Protein AF-A0A9P6A2X9-F1 (afdb_monomer)

Organism: Pleurotus eryngii (NCBI:txid5323)

Foldseek 3Di:
DDDDPPPVPCPQVVVQVFFDAWDDWDDDDQAIWTWTQTPVRDTDTHTCVSPVSHPRVVVVVVVVVD

Mean predicted aligned error: 9.18 Å

Nearest PDB structures (foldseek):
  8y5f-assembly1_D  TM=7.261E-01  e=5.178E-01  Escherichia coli
  1mjf-assembly1_B  TM=7.240E-01  e=1.253E+00  Pyrococcus furiosus
  1o7l-assembly1_B  TM=4.847E-01  e=5.178E-01  Escherichia coli
  3fpu-assembly1_B  TM=4.908E-01  e=1.177E+00  Homo sapiens
  1b9m-assembly1_A  TM=4.890E-01  e=5.875E-01  Escherichia coli

Radius of gyration: 14.03 Å; Cα contacts (8 Å, |Δi|>4): 83; chains: 1; bounding box: 23×48×33 Å

Sequence (66 aa):
GRSDGLIDENSNSNLEWSVKEMRSHSGSGDRAIFEIVWLTGDITWLPYHQIEGLNVFKRYLEELGI

Solvent-accessible surface area (backbone atoms only — not comparable to full-atom values): 4094 Å² total; per-residue (Å²): 141,80,82,87,75,83,74,77,86,44,66,50,62,58,48,52,76,42,52,63,49,75,80,49,71,49,76,64,74,86,70,17,30,33,37,37,32,29,70,88,71,50,75,47,77,44,46,42,86,78,40,71,73,24,68,68,47,55,50,53,37,59,73,71,71,106

Structure (mmCIF, N/CA/C/O backbone):
data_AF-A0A9P6A2X9-F1
#
_entry.id   AF-A0A9P6A2X9-F1
#
loop_
_atom_site.group_PDB
_atom_site.id
_atom_site.type_symbol
_atom_site.label_atom_id
_atom_site.label_alt_id
_atom_site.label_comp_id
_atom_site.label_asym_id
_atom_site.label_entity_id
_atom_site.label_seq_id
_atom_site.pdbx_PDB_ins_code
_atom_site.Cartn_x
_atom_site.Cartn_y
_atom_site.Cartn_z
_atom_site.occupancy
_atom_site.B_iso_or_equiv
_atom_site.auth_seq_id
_atom_site.auth_comp_id
_atom_site.auth_asym_id
_atom_site.auth_atom_id
_atom_site.pdbx_PDB_model_num
ATOM 1 N N . GLY A 1 1 ? -7.878 -34.623 -20.552 1.00 65.50 1 GLY A N 1
ATOM 2 C CA . GLY A 1 1 ? -6.888 -33.651 -20.068 1.00 65.50 1 GLY A CA 1
ATOM 3 C C . GLY A 1 1 ? -7.152 -32.331 -20.738 1.00 65.50 1 GLY A C 1
ATOM 4 O O . GLY A 1 1 ? -7.061 -32.263 -21.956 1.00 65.50 1 GLY A O 1
ATOM 5 N N . ARG A 1 2 ? -7.562 -31.322 -19.977 1.00 57.53 2 ARG A N 1
ATOM 6 C CA . ARG A 1 2 ? -7.563 -29.938 -20.442 1.00 57.53 2 ARG A CA 1
ATOM 7 C C . ARG A 1 2 ? -6.911 -29.119 -19.345 1.00 57.53 2 ARG A C 1
ATOM 9 O O . ARG A 1 2 ? -7.224 -29.302 -18.175 1.00 57.53 2 ARG A O 1
ATOM 16 N N . SER A 1 3 ? -5.903 -28.394 -19.780 1.00 58.53 3 SER A N 1
ATOM 17 C CA . SER A 1 3 ? -4.815 -27.824 -19.016 1.00 58.53 3 SER A CA 1
ATOM 18 C C . SER A 1 3 ? -5.326 -26.736 -18.083 1.00 58.53 3 SER A C 1
ATOM 20 O O . SER A 1 3 ? -5.994 -25.806 -18.528 1.00 58.53 3 SER A O 1
ATOM 22 N N . ASP A 1 4 ? -5.003 -26.890 -16.806 1.00 55.19 4 ASP A N 1
ATOM 23 C CA . ASP A 1 4 ? -5.106 -25.871 -15.771 1.00 55.19 4 ASP A CA 1
ATOM 24 C C . ASP A 1 4 ? -4.077 -24.776 -16.090 1.00 55.19 4 ASP A C 1
ATOM 26 O O . ASP A 1 4 ? -2.875 -24.940 -15.890 1.00 55.19 4 ASP A O 1
ATOM 30 N N . GLY A 1 5 ? -4.538 -23.717 -16.751 1.00 57.44 5 GLY A N 1
ATOM 31 C CA . GLY A 1 5 ? -3.743 -22.533 -17.047 1.00 57.44 5 GLY A CA 1
ATOM 32 C C . GLY A 1 5 ? -3.982 -21.503 -15.958 1.00 57.44 5 GLY A C 1
ATOM 33 O O . GLY A 1 5 ? -4.814 -20.618 -16.141 1.00 57.44 5 GLY A O 1
ATOM 34 N N . LEU A 1 6 ? -3.282 -21.650 -14.832 1.00 53.66 6 LEU A N 1
ATOM 35 C CA . LEU A 1 6 ? -3.203 -20.644 -13.776 1.00 53.66 6 LEU A CA 1
ATOM 36 C C . LEU A 1 6 ? -2.536 -19.389 -14.346 1.00 53.66 6 LEU A C 1
ATOM 38 O O . LEU A 1 6 ? -1.318 -19.228 -14.313 1.00 53.66 6 LEU A O 1
ATOM 42 N N . ILE A 1 7 ? -3.353 -18.508 -14.912 1.00 52.59 7 ILE A N 1
ATOM 43 C CA . ILE A 1 7 ? -3.007 -17.103 -15.066 1.00 52.59 7 ILE A CA 1
ATOM 44 C C . ILE A 1 7 ? -3.023 -16.479 -13.670 1.00 52.59 7 ILE A C 1
ATOM 46 O O . ILE A 1 7 ? -4.058 -16.054 -13.162 1.00 52.59 7 ILE A O 1
ATOM 50 N N . ASP A 1 8 ?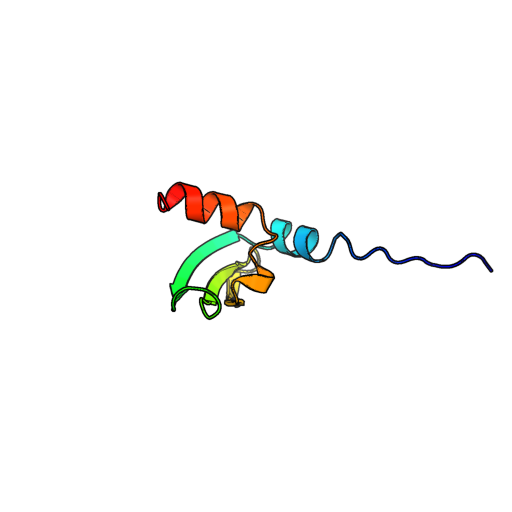 -1.861 -16.455 -13.024 1.00 52.81 8 ASP A N 1
ATOM 51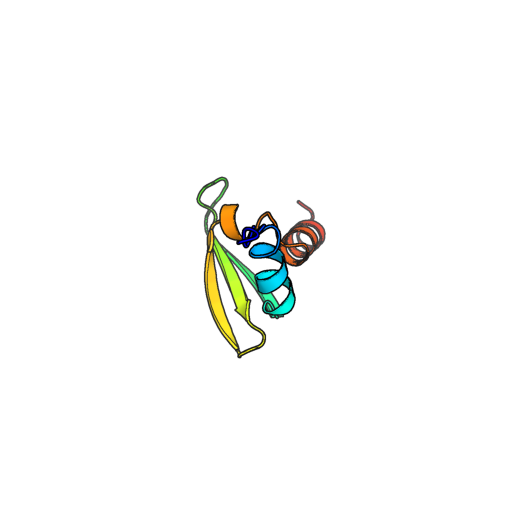 C CA . ASP A 1 8 ? -1.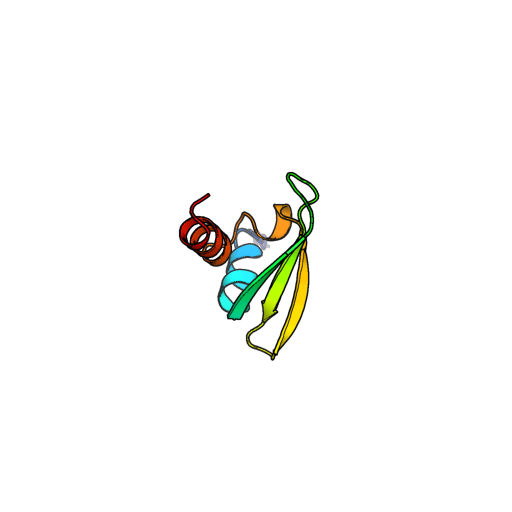619 -15.652 -11.827 1.00 52.81 8 ASP A CA 1
ATOM 52 C C . ASP A 1 8 ? -1.470 -14.167 -12.216 1.00 52.81 8 ASP A C 1
ATOM 54 O O . ASP A 1 8 ? -0.471 -13.511 -11.957 1.00 52.81 8 ASP A O 1
ATOM 58 N N . GLU A 1 9 ? -2.484 -13.612 -12.881 1.00 52.16 9 GLU A N 1
ATOM 59 C CA . GLU A 1 9 ? -2.647 -12.159 -13.041 1.00 52.16 9 GLU A CA 1
ATOM 60 C C . GLU A 1 9 ? -3.291 -11.538 -11.782 1.00 52.16 9 GLU A C 1
ATOM 62 O O . GLU A 1 9 ? -3.686 -10.375 -11.781 1.00 52.16 9 GLU A O 1
ATOM 67 N N . ASN A 1 10 ? -3.407 -12.309 -10.689 1.00 48.59 10 ASN A N 1
ATOM 68 C CA . ASN A 1 10 ? -4.133 -11.939 -9.472 1.00 48.59 10 ASN A CA 1
ATOM 69 C C . ASN A 1 10 ? -3.280 -11.949 -8.190 1.00 48.59 10 ASN A C 1
ATOM 71 O O . ASN A 1 10 ? -3.811 -11.669 -7.118 1.00 48.59 10 ASN A O 1
ATOM 75 N N . SER A 1 11 ? -1.973 -12.226 -8.250 1.00 52.81 11 SER A N 1
ATOM 76 C CA . SER A 1 11 ? -1.126 -12.190 -7.043 1.00 52.81 11 SER A CA 1
ATOM 77 C C . SER A 1 11 ? -1.099 -10.800 -6.390 1.00 52.81 11 SER A C 1
ATOM 79 O O . SER A 1 11 ? -1.166 -10.675 -5.167 1.00 52.81 11 SER A O 1
ATOM 81 N N . ASN A 1 12 ? -1.169 -9.735 -7.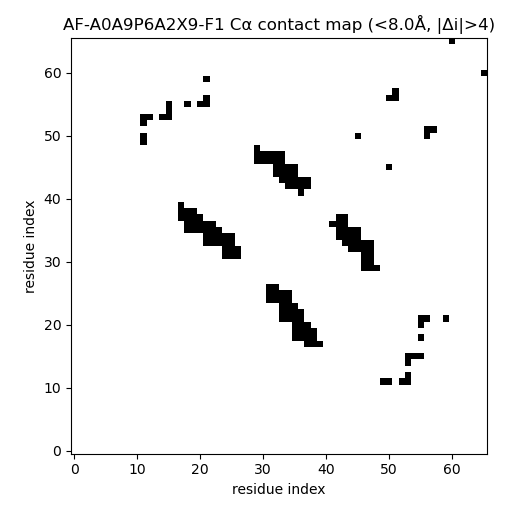199 1.00 54.03 12 ASN A N 1
ATOM 82 C CA . ASN A 1 12 ? -1.310 -8.367 -6.692 1.00 54.03 12 ASN A CA 1
ATOM 83 C C . ASN A 1 12 ? -2.714 -8.076 -6.156 1.00 54.03 12 ASN A C 1
ATOM 85 O O . ASN A 1 12 ? -2.843 -7.498 -5.082 1.00 54.03 12 ASN A O 1
ATOM 89 N N . SER A 1 13 ? -3.767 -8.529 -6.843 1.00 56.84 13 SER A N 1
ATOM 90 C CA . SER A 1 13 ? -5.150 -8.299 -6.404 1.00 56.84 13 SER A CA 1
ATOM 91 C C . SER A 1 13 ? -5.433 -8.928 -5.046 1.00 56.84 13 SER A C 1
ATOM 93 O O . SER A 1 13 ? -6.267 -8.423 -4.295 1.00 56.84 13 SER A O 1
ATOM 95 N N . ASN A 1 14 ? -4.728 -10.018 -4.715 1.00 61.84 14 ASN A N 1
ATOM 96 C CA . ASN A 1 14 ? -4.856 -10.647 -3.412 1.00 61.84 14 ASN A CA 1
ATOM 97 C C . ASN A 1 14 ? -4.247 -9.798 -2.281 1.00 61.84 14 ASN A C 1
ATOM 99 O O . ASN A 1 14 ? -4.779 -9.669 -1.176 1.00 61.84 14 ASN A O 1
ATOM 103 N N . LEU A 1 15 ? -3.129 -9.160 -2.602 1.00 68.94 15 LEU A N 1
ATOM 104 C CA . LEU A 1 15 ? -2.452 -8.226 -1.724 1.00 68.94 15 LEU A CA 1
ATOM 105 C C . LEU A 1 15 ? -3.313 -6.973 -1.501 1.00 68.94 15 LEU A C 1
ATOM 107 O O . LEU A 1 15 ? -3.473 -6.541 -0.364 1.00 68.94 15 LEU A O 1
ATOM 111 N N . GLU A 1 16 ? -3.936 -6.439 -2.558 1.00 69.69 16 GLU A N 1
ATOM 112 C CA . GLU A 1 16 ? -4.772 -5.230 -2.497 1.00 69.69 16 GLU A CA 1
ATOM 113 C C . GLU A 1 16 ? -5.930 -5.340 -1.502 1.00 69.69 16 GLU A C 1
ATOM 115 O O . GLU A 1 16 ? -6.216 -4.369 -0.804 1.00 69.69 16 GLU A O 1
ATOM 120 N N . TRP A 1 17 ? -6.582 -6.504 -1.402 1.00 71.31 17 TRP A N 1
ATOM 121 C CA . TRP A 1 17 ? -7.675 -6.686 -0.442 1.00 71.31 17 TRP A CA 1
ATOM 122 C C . TRP A 1 17 ? -7.191 -6.905 0.991 1.00 71.31 17 TRP A C 1
ATOM 124 O O . TRP A 1 17 ? -7.979 -6.738 1.917 1.00 71.31 17 TRP A O 1
ATOM 134 N N . SER A 1 18 ? -5.925 -7.278 1.181 1.00 80.81 18 SER A N 1
ATOM 135 C CA . SER A 1 18 ? -5.354 -7.616 2.489 1.00 80.81 18 SER A CA 1
ATOM 136 C C . SER A 1 18 ? -4.683 -6.422 3.174 1.00 80.81 18 SER A C 1
ATOM 138 O O . SER A 1 18 ? -4.520 -6.427 4.397 1.00 80.81 18 SER A O 1
ATOM 140 N N . VAL A 1 19 ? -4.270 -5.407 2.412 1.00 82.88 19 VAL A N 1
ATOM 141 C CA . VAL A 1 19 ? -3.627 -4.203 2.949 1.00 82.88 19 VAL A CA 1
ATOM 142 C C . VAL A 1 19 ? -4.665 -3.280 3.584 1.00 82.88 19 VAL A C 1
ATOM 144 O O . VAL A 1 19 ? -5.659 -2.909 2.968 1.00 82.88 19 VAL A O 1
ATOM 147 N N . LYS A 1 20 ? -4.400 -2.869 4.822 1.00 86.31 20 LYS A N 1
ATOM 148 C CA . LYS A 1 20 ? -5.175 -1.859 5.541 1.00 86.31 20 LYS A CA 1
ATOM 149 C C . LYS A 1 20 ? -4.747 -0.450 5.139 1.00 86.31 20 LYS A C 1
ATOM 151 O O . LYS A 1 20 ? -5.575 0.346 4.714 1.00 86.31 20 LYS A O 1
ATOM 156 N N . GLU A 1 21 ? -3.464 -0.141 5.307 1.00 84.12 21 GLU A N 1
ATOM 157 C CA . GLU A 1 21 ? -2.895 1.186 5.057 1.00 84.12 21 GLU A CA 1
ATOM 158 C C . GLU A 1 21 ? -1.369 1.108 4.911 1.00 84.12 21 GLU A C 1
ATOM 160 O O . GLU A 1 21 ? -0.723 0.208 5.454 1.00 84.12 21 GLU A O 1
ATOM 165 N N . MET A 1 22 ? -0.787 2.063 4.182 1.00 84.62 22 MET A N 1
ATOM 166 C CA . MET A 1 22 ? 0.661 2.269 4.148 1.00 84.62 22 MET A CA 1
ATOM 167 C C . MET A 1 22 ? 1.030 3.337 5.158 1.00 84.62 22 MET A C 1
ATOM 169 O O . MET A 1 22 ? 0.563 4.471 5.065 1.00 84.62 22 MET A O 1
ATOM 173 N N . ARG A 1 23 ? 1.860 2.974 6.133 1.00 84.69 23 ARG A N 1
ATOM 174 C CA . ARG A 1 23 ? 2.139 3.865 7.258 1.00 84.69 23 ARG A CA 1
ATOM 175 C C . ARG A 1 23 ? 3.412 4.672 7.064 1.00 84.69 23 ARG A C 1
ATOM 177 O O . ARG A 1 23 ? 3.504 5.801 7.539 1.00 84.69 23 ARG A O 1
ATOM 184 N N . SER A 1 24 ? 4.397 4.099 6.379 1.00 83.19 24 SER A N 1
ATOM 185 C CA . SER A 1 24 ? 5.672 4.760 6.127 1.00 83.19 24 SER A CA 1
ATOM 186 C C . SER A 1 24 ? 6.421 4.102 4.976 1.00 83.19 24 SER A C 1
ATOM 188 O O . SER A 1 24 ? 6.100 2.991 4.559 1.00 83.19 24 SER A O 1
ATOM 190 N N . HIS A 1 25 ? 7.460 4.765 4.486 1.00 87.81 25 HIS A N 1
ATOM 191 C CA . HIS A 1 25 ? 8.417 4.171 3.564 1.00 87.81 25 HIS A CA 1
ATOM 192 C C . HIS A 1 25 ? 9.839 4.493 4.015 1.00 87.81 25 HIS A C 1
ATOM 194 O O . HIS A 1 25 ? 10.090 5.474 4.714 1.00 87.81 25 HIS A O 1
ATOM 200 N N . SER A 1 26 ? 10.782 3.628 3.669 1.00 85.75 26 SER A N 1
ATOM 201 C CA . SER A 1 26 ? 12.202 3.820 3.943 1.00 85.75 26 SER A CA 1
ATOM 202 C C . SER A 1 26 ? 13.021 3.489 2.710 1.00 85.75 26 SER A C 1
ATOM 204 O O . SER A 1 26 ? 12.757 2.520 2.006 1.00 85.75 26 SER A O 1
ATOM 206 N N . GLY A 1 27 ? 14.042 4.303 2.460 1.00 83.38 27 GLY A N 1
ATOM 207 C CA . GLY A 1 27 ? 14.844 4.227 1.244 1.00 83.38 27 GLY A CA 1
ATOM 208 C C . GLY A 1 27 ? 14.336 5.153 0.139 1.00 83.38 27 GLY A C 1
ATOM 209 O O . GLY A 1 27 ? 13.487 6.017 0.351 1.00 83.38 27 GLY A O 1
ATOM 210 N N . SER A 1 28 ? 14.922 5.016 -1.046 1.00 77.25 28 SER A N 1
ATOM 211 C CA . SER A 1 28 ? 14.618 5.860 -2.203 1.00 77.25 28 SER A CA 1
ATOM 212 C C . SER A 1 28 ? 14.837 5.074 -3.496 1.00 77.25 28 SER A C 1
ATOM 214 O O . SER A 1 28 ? 15.783 4.289 -3.590 1.00 77.25 28 SER A O 1
ATOM 216 N N . GLY A 1 29 ? 13.980 5.299 -4.494 1.00 77.75 29 GLY A N 1
ATOM 217 C CA . GLY A 1 29 ? 14.067 4.639 -5.799 1.00 77.75 29 GLY A CA 1
ATOM 218 C C . GLY A 1 29 ? 13.736 3.143 -5.749 1.00 77.75 29 GLY A C 1
ATOM 219 O O . GLY A 1 29 ? 12.805 2.729 -5.067 1.00 77.75 29 GLY A O 1
ATOM 220 N N . ASP A 1 30 ? 14.524 2.336 -6.462 1.00 76.94 30 ASP A N 1
ATOM 221 C CA . ASP A 1 30 ? 14.341 0.879 -6.626 1.00 76.94 30 ASP A CA 1
ATOM 222 C C . ASP A 1 30 ? 14.470 0.086 -5.311 1.00 76.94 30 ASP A C 1
ATOM 224 O O . ASP A 1 30 ? 13.832 -0.947 -5.129 1.00 76.94 30 ASP A O 1
ATOM 228 N N . ARG A 1 31 ? 15.242 0.607 -4.351 1.00 81.38 31 ARG A N 1
ATOM 229 C CA . ARG A 1 31 ? 15.454 -0.030 -3.041 1.00 81.38 31 ARG A CA 1
ATOM 230 C C . ARG A 1 31 ? 14.513 0.486 -1.959 1.00 81.38 31 ARG A C 1
ATOM 232 O O . ARG A 1 31 ? 14.736 0.200 -0.783 1.00 81.38 31 ARG A O 1
ATOM 239 N N . ALA A 1 32 ? 13.519 1.292 -2.328 1.00 86.06 32 ALA A N 1
ATOM 240 C CA . ALA A 1 32 ? 12.528 1.757 -1.377 1.00 86.06 32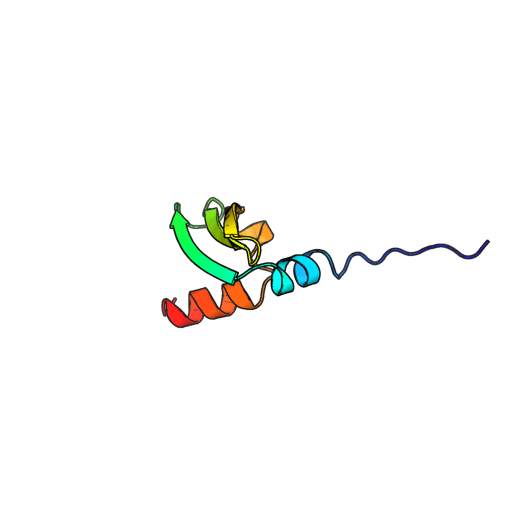 ALA A CA 1
ATOM 241 C C . ALA A 1 32 ? 11.691 0.571 -0.886 1.00 86.06 32 ALA A C 1
ATOM 243 O O . ALA A 1 32 ? 11.173 -0.224 -1.674 1.00 86.06 32 ALA A O 1
ATOM 244 N N . ILE A 1 33 ? 11.579 0.468 0.431 1.00 89.00 33 ILE A N 1
ATOM 245 C CA . ILE A 1 33 ? 10.712 -0.473 1.126 1.00 89.00 33 ILE A CA 1
ATOM 246 C C . ILE A 1 33 ? 9.584 0.298 1.795 1.00 89.00 33 ILE A C 1
ATOM 248 O O . ILE A 1 33 ? 9.771 1.412 2.284 1.00 89.00 33 ILE A O 1
ATOM 252 N N . PHE A 1 34 ? 8.412 -0.309 1.832 1.00 88.00 34 PHE A N 1
ATOM 253 C CA . PHE A 1 34 ? 7.195 0.316 2.317 1.00 88.00 34 PHE A CA 1
ATOM 254 C C . PHE A 1 34 ? 6.633 -0.494 3.472 1.00 88.00 34 PHE A C 1
ATOM 256 O O . PHE A 1 34 ? 6.501 -1.716 3.384 1.00 88.00 34 PHE A O 1
ATOM 263 N N . GLU A 1 35 ? 6.325 0.211 4.556 1.00 91.00 35 GLU A N 1
ATOM 264 C CA . GLU A 1 35 ? 5.671 -0.328 5.738 1.00 91.00 35 GLU A CA 1
ATOM 265 C C . GLU A 1 35 ? 4.176 -0.446 5.446 1.00 91.00 35 GLU A C 1
ATOM 267 O O . GLU A 1 35 ? 3.433 0.543 5.421 1.00 91.00 35 GLU A O 1
ATOM 272 N N . ILE A 1 36 ? 3.755 -1.682 5.211 1.00 88.88 36 ILE A N 1
ATOM 273 C CA . ILE A 1 36 ? 2.377 -2.053 4.935 1.00 88.88 36 ILE A CA 1
ATOM 274 C C . ILE A 1 36 ? 1.773 -2.638 6.200 1.00 88.88 36 ILE A C 1
ATOM 276 O O . ILE A 1 36 ? 2.290 -3.607 6.759 1.00 88.88 36 ILE A O 1
ATOM 280 N N . VAL A 1 37 ? 0.654 -2.056 6.619 1.00 90.00 37 VAL A N 1
ATOM 281 C CA . VAL A 1 37 ? -0.193 -2.585 7.682 1.00 90.00 37 VAL A CA 1
ATOM 282 C C . VAL A 1 37 ? -1.268 -3.439 7.029 1.00 90.00 37 VAL A C 1
ATOM 284 O O . VAL A 1 37 ? -2.001 -2.962 6.163 1.00 90.00 37 VAL A O 1
ATOM 287 N N . TRP A 1 38 ? -1.380 -4.694 7.438 1.00 88.44 38 TRP A N 1
ATOM 288 C CA . TRP A 1 38 ? -2.407 -5.616 6.964 1.00 88.44 38 TRP A CA 1
ATOM 289 C C . TRP A 1 38 ? -3.700 -5.448 7.756 1.00 88.44 38 TRP A C 1
ATOM 291 O O . TRP A 1 38 ? -3.705 -4.993 8.903 1.00 88.44 38 TRP A O 1
ATOM 301 N N . LEU A 1 39 ? -4.819 -5.872 7.170 1.00 87.19 39 LEU A N 1
ATOM 302 C CA . LEU A 1 39 ? -6.111 -5.917 7.859 1.00 87.19 39 LEU A CA 1
ATOM 303 C C . LEU A 1 39 ? -6.089 -6.839 9.086 1.00 87.19 39 LEU A C 1
ATOM 305 O O . LEU A 1 39 ? -6.834 -6.601 10.034 1.00 87.19 39 LEU A O 1
ATOM 309 N N . THR A 1 40 ? -5.214 -7.849 9.097 1.00 87.56 40 THR A N 1
ATOM 310 C CA . THR A 1 40 ? -4.984 -8.735 10.250 1.00 87.56 40 THR A CA 1
ATOM 311 C C . THR A 1 40 ? -4.318 -8.023 11.431 1.00 87.56 40 THR A C 1
ATOM 313 O O . THR A 1 40 ? -4.370 -8.526 12.550 1.00 87.56 40 THR A O 1
ATOM 316 N N . GLY A 1 41 ? -3.728 -6.844 11.204 1.00 85.94 41 GLY A N 1
ATOM 317 C CA . GLY A 1 41 ? -2.920 -6.113 12.181 1.00 85.94 41 GLY A CA 1
ATOM 318 C C . GLY A 1 41 ? -1.424 -6.421 12.099 1.00 85.94 41 GLY A C 1
ATOM 319 O O . GLY A 1 41 ? -0.644 -5.801 12.819 1.00 85.94 41 GLY A O 1
ATOM 320 N N . ASP A 1 42 ? -1.016 -7.334 11.216 1.00 89.56 42 ASP A N 1
ATOM 321 C CA . ASP A 1 42 ? 0.391 -7.560 10.906 1.00 89.56 42 ASP A CA 1
ATOM 322 C C . ASP A 1 42 ? 0.995 -6.343 10.205 1.00 89.56 42 ASP A C 1
ATOM 324 O O . ASP A 1 42 ? 0.304 -5.569 9.536 1.00 89.56 42 ASP A O 1
ATOM 328 N N . ILE A 1 43 ? 2.310 -6.193 10.321 1.00 90.88 43 ILE A N 1
ATOM 329 C CA . ILE A 1 43 ? 3.062 -5.140 9.644 1.00 90.88 43 ILE A CA 1
ATOM 330 C C . ILE A 1 43 ? 4.223 -5.795 8.909 1.00 90.88 43 ILE A C 1
ATOM 332 O O . ILE A 1 43 ? 5.018 -6.515 9.514 1.00 90.88 43 ILE A O 1
ATOM 336 N N . THR A 1 44 ? 4.336 -5.541 7.609 1.00 89.19 44 THR A N 1
ATOM 337 C CA . THR A 1 44 ? 5.437 -6.060 6.789 1.00 89.19 44 THR A CA 1
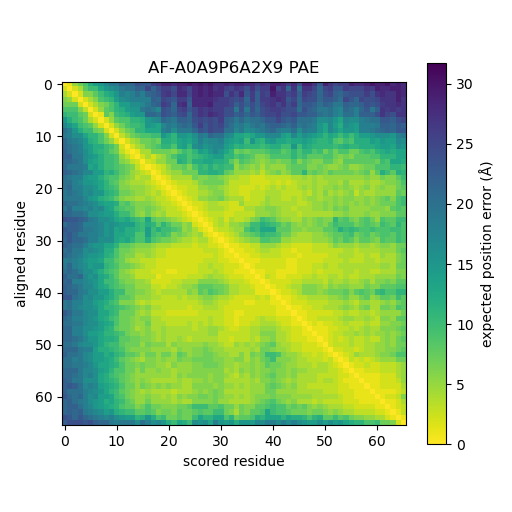ATOM 338 C C . THR A 1 44 ? 6.081 -4.966 5.964 1.00 89.19 44 THR A C 1
ATOM 340 O O . THR A 1 44 ? 5.429 -4.001 5.575 1.00 89.19 44 THR A O 1
ATOM 343 N N . TRP A 1 45 ? 7.350 -5.177 5.631 1.00 90.19 45 TRP A N 1
ATOM 344 C CA . TRP A 1 45 ? 8.121 -4.295 4.770 1.00 90.19 45 TRP A CA 1
ATOM 345 C C . TRP A 1 45 ? 8.276 -4.931 3.398 1.00 90.19 45 TRP A C 1
ATOM 347 O O . TRP A 1 45 ? 8.943 -5.958 3.275 1.00 90.19 45 TRP A O 1
ATOM 357 N N . LEU A 1 46 ? 7.656 -4.333 2.383 1.00 86.38 46 LEU A N 1
ATOM 358 C CA . LEU A 1 46 ? 7.718 -4.832 1.011 1.00 86.38 46 LEU A CA 1
ATOM 359 C C . LEU A 1 46 ? 8.477 -3.854 0.105 1.00 86.38 46 LEU A C 1
ATOM 361 O O . LEU A 1 46 ? 8.317 -2.641 0.256 1.00 86.38 46 LEU A O 1
ATOM 365 N N . PRO A 1 47 ? 9.309 -4.348 -0.827 1.00 87.25 47 PRO A N 1
ATOM 366 C CA . PRO A 1 47 ? 9.989 -3.496 -1.795 1.00 87.25 47 PRO A CA 1
ATOM 367 C C . PRO A 1 47 ? 8.999 -2.902 -2.804 1.00 87.25 47 PRO A C 1
ATOM 369 O O . PRO A 1 47 ? 7.966 -3.511 -3.088 1.00 87.25 47 PRO A O 1
ATOM 372 N N . TYR A 1 48 ? 9.356 -1.755 -3.394 1.00 82.88 48 TYR A N 1
ATOM 373 C CA . TYR A 1 48 ? 8.573 -1.056 -4.426 1.00 82.88 48 TYR A CA 1
ATOM 374 C C . TYR A 1 48 ? 7.990 -2.004 -5.485 1.00 82.88 48 TYR A C 1
ATOM 376 O O . TYR A 1 48 ? 6.794 -1.967 -5.745 1.00 82.88 48 TYR A O 1
ATOM 384 N N . HIS A 1 49 ? 8.803 -2.915 -6.024 1.00 81.88 49 HIS A N 1
ATOM 385 C CA . HIS A 1 49 ? 8.387 -3.869 -7.059 1.00 81.88 49 HIS A CA 1
ATOM 386 C C . HIS A 1 49 ? 7.183 -4.747 -6.674 1.00 81.88 49 HIS A C 1
ATOM 388 O O . HIS A 1 49 ? 6.394 -5.160 -7.517 1.00 81.88 49 HIS A O 1
ATOM 394 N N . GLN A 1 50 ? 7.039 -5.061 -5.389 1.00 80.19 50 GLN A N 1
ATOM 395 C CA . GLN A 1 50 ? 5.961 -5.924 -4.916 1.00 80.19 50 GLN A CA 1
ATOM 396 C C . GLN A 1 50 ? 4.669 -5.140 -4.655 1.00 80.19 50 GLN A C 1
ATOM 398 O O . GLN A 1 50 ? 3.599 -5.727 -4.528 1.00 80.19 50 GLN A O 1
ATOM 403 N N . ILE A 1 51 ? 4.769 -3.814 -4.555 1.00 79.50 51 ILE A N 1
ATOM 404 C CA . ILE A 1 51 ? 3.653 -2.943 -4.195 1.00 79.50 51 ILE A CA 1
ATOM 405 C C . ILE A 1 51 ? 3.255 -1.982 -5.319 1.00 79.50 51 ILE A C 1
ATOM 407 O O . ILE A 1 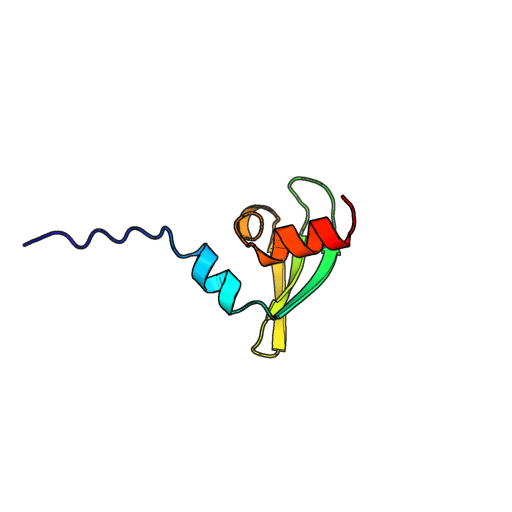51 ? 2.179 -1.394 -5.255 1.00 79.50 51 ILE A O 1
ATOM 411 N N . GLU A 1 52 ? 4.089 -1.833 -6.356 1.00 80.44 52 GLU A N 1
ATOM 412 C CA . GLU A 1 52 ? 3.837 -0.972 -7.520 1.00 80.44 52 GLU A CA 1
ATOM 413 C C . GLU A 1 52 ? 2.545 -1.361 -8.249 1.00 80.44 52 GLU A C 1
ATOM 415 O O . GLU A 1 52 ? 1.854 -0.509 -8.811 1.00 80.44 52 GLU A O 1
ATOM 420 N N . GLY A 1 53 ? 2.195 -2.649 -8.187 1.00 75.06 53 GLY A N 1
ATOM 421 C CA . GLY A 1 53 ? 0.976 -3.204 -8.760 1.00 75.06 53 GLY A CA 1
ATOM 422 C C . GLY A 1 53 ? -0.287 -2.912 -7.951 1.00 75.06 53 GLY A C 1
ATOM 423 O O . GLY A 1 53 ? -1.377 -3.193 -8.441 1.00 75.06 53 GLY A O 1
ATOM 424 N N . LEU A 1 54 ? -0.175 -2.356 -6.739 1.00 80.06 54 LEU A N 1
ATOM 425 C CA . LEU A 1 54 ? -1.312 -2.153 -5.844 1.00 80.06 54 LEU A CA 1
ATOM 426 C C . LEU A 1 54 ? -1.940 -0.776 -6.033 1.00 80.06 54 LEU A C 1
ATOM 428 O O . LEU A 1 54 ? -1.276 0.260 -5.974 1.00 80.06 54 LEU A O 1
ATOM 432 N N . ASN A 1 55 ? -3.262 -0.729 -6.133 1.00 77.38 55 ASN A N 1
ATOM 433 C CA . ASN A 1 55 ? -3.994 0.527 -6.205 1.00 77.38 55 ASN A CA 1
ATOM 434 C C . ASN A 1 55 ? -3.868 1.350 -4.910 1.00 77.38 55 ASN A C 1
ATOM 436 O O . ASN A 1 55 ? -3.826 2.578 -4.960 1.00 77.38 55 ASN A O 1
ATOM 440 N N . VAL A 1 56 ? -3.743 0.696 -3.747 1.00 77.38 56 VAL A N 1
ATOM 441 C CA . VAL A 1 56 ? -3.494 1.382 -2.462 1.00 77.38 56 VAL A CA 1
ATOM 442 C C . VAL A 1 56 ? -2.150 2.113 -2.447 1.00 77.38 56 VAL A C 1
ATOM 444 O O . VAL A 1 56 ? -2.048 3.185 -1.858 1.00 77.38 56 VAL A O 1
ATOM 447 N N . PHE A 1 57 ? -1.144 1.593 -3.155 1.00 80.31 57 PHE A N 1
ATOM 448 C CA . PHE A 1 57 ? 0.146 2.260 -3.289 1.00 80.31 57 PHE A CA 1
ATOM 449 C C . PHE A 1 57 ? 0.046 3.528 -4.130 1.00 80.31 57 PHE A C 1
ATOM 451 O O . PHE A 1 57 ? 0.548 4.574 -3.726 1.00 80.31 57 PHE A O 1
ATOM 458 N N . LYS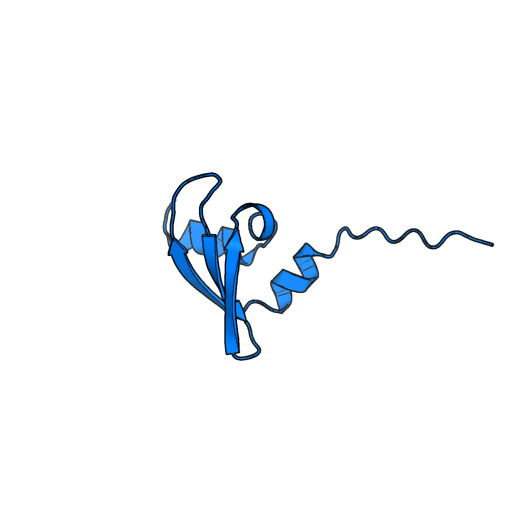 A 1 58 ? -0.657 3.457 -5.268 1.00 80.19 58 LYS A N 1
ATOM 459 C CA . LYS A 1 58 ? -0.922 4.641 -6.096 1.00 80.19 58 LYS A CA 1
ATOM 460 C C . LYS A 1 58 ? -1.613 5.734 -5.290 1.00 80.19 58 LYS A C 1
ATOM 462 O O . LYS A 1 58 ? -1.148 6.864 -5.302 1.00 80.19 58 LYS A O 1
ATOM 467 N N . ARG A 1 59 ? -2.639 5.375 -4.513 1.00 80.56 59 ARG A N 1
ATOM 468 C CA . ARG A 1 59 ? -3.343 6.331 -3.647 1.00 80.56 59 ARG A CA 1
ATOM 469 C C . ARG A 1 59 ? -2.430 6.935 -2.584 1.00 80.56 59 ARG A C 1
ATOM 471 O O . ARG A 1 59 ? -2.460 8.141 -2.398 1.00 80.56 59 ARG A O 1
ATOM 478 N N . TYR A 1 60 ? -1.577 6.130 -1.952 1.00 83.06 60 TYR A N 1
ATOM 479 C CA . TYR A 1 60 ? -0.590 6.627 -0.992 1.00 83.06 60 TYR A CA 1
ATOM 480 C C . TYR A 1 60 ? 0.399 7.625 -1.623 1.00 83.06 60 TYR A C 1
ATOM 482 O O . TYR A 1 60 ? 0.722 8.637 -1.006 1.00 83.06 60 TYR A O 1
ATOM 490 N N . LEU A 1 61 ? 0.849 7.385 -2.860 1.00 78.62 61 LEU A N 1
ATOM 491 C CA . LEU A 1 61 ? 1.693 8.334 -3.599 1.00 78.62 61 LEU A CA 1
ATOM 492 C C . LEU A 1 61 ? 0.943 9.624 -3.958 1.00 78.62 61 LEU A C 1
ATOM 494 O O . LEU A 1 61 ? 1.485 10.711 -3.767 1.00 78.62 61 LEU A O 1
ATOM 498 N N . GLU A 1 62 ? -0.309 9.511 -4.412 1.00 82.00 62 GLU A N 1
ATOM 499 C CA . GLU A 1 62 ? -1.175 10.663 -4.694 1.00 82.00 62 GLU A CA 1
ATOM 500 C C . GLU A 1 62 ? -1.424 11.508 -3.432 1.00 82.00 62 GLU A C 1
ATOM 502 O O . GLU A 1 62 ? -1.393 12.736 -3.496 1.00 82.00 62 GLU A O 1
ATOM 507 N N . GLU A 1 63 ? -1.615 10.870 -2.273 1.00 81.19 63 GLU A N 1
ATOM 508 C CA . GLU A 1 63 ? -1.759 11.546 -0.976 1.00 81.19 63 GLU A CA 1
ATOM 509 C C . GLU A 1 63 ? -0.454 12.197 -0.496 1.00 81.19 63 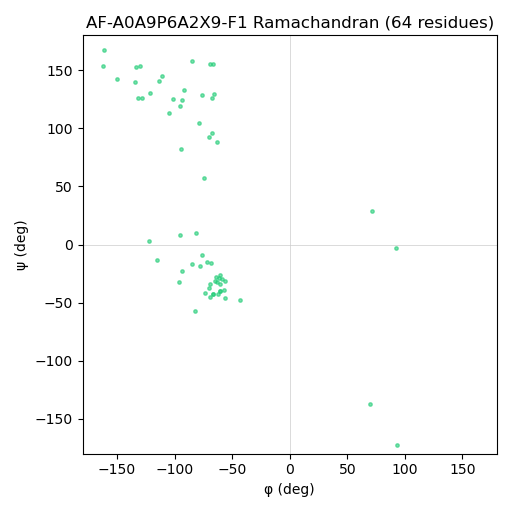GLU A C 1
ATOM 511 O O . GLU A 1 63 ? -0.487 13.262 0.123 1.00 81.19 63 GLU A O 1
ATOM 516 N N . LEU A 1 64 ? 0.700 11.597 -0.805 1.00 77.88 64 LEU A N 1
ATOM 517 C CA . LEU A 1 64 ? 2.015 12.197 -0.559 1.00 77.88 64 LEU A CA 1
ATOM 518 C C . LEU A 1 64 ? 2.333 13.364 -1.510 1.00 77.88 64 LEU A C 1
ATOM 520 O O . LEU A 1 64 ? 3.253 14.133 -1.226 1.00 77.88 64 LEU A O 1
ATOM 524 N N . GLY A 1 65 ? 1.581 13.522 -2.603 1.00 67.12 65 GLY A N 1
ATOM 525 C CA . GLY A 1 65 ? 1.759 14.600 -3.577 1.00 67.12 65 GLY A CA 1
ATOM 526 C C . GLY A 1 65 ? 3.014 14.458 -4.444 1.00 67.12 65 GLY A C 1
ATOM 527 O O . GLY A 1 65 ? 3.579 15.476 -4.851 1.00 67.12 65 GLY A O 1
ATOM 528 N N . ILE A 1 66 ? 3.462 13.218 -4.677 1.00 60.69 66 ILE A N 1
ATOM 529 C CA . ILE A 1 66 ? 4.610 12.875 -5.536 1.00 60.69 66 ILE A CA 1
ATOM 530 C C . ILE A 1 66 ? 4.122 12.518 -6.941 1.00 60.69 66 ILE A C 1
ATOM 532 O O . ILE A 1 66 ? 3.111 11.790 -7.045 1.00 60.69 66 ILE A O 1
#

pLDDT: mean 76.49, std 12.35, range [48.59, 91.0]

Secondary structure (DSSP, 8-state):
----------HHHHHHHHEEEEEEEES-GGG-EEEEEETTS-EEEEEHHHHTT-HHHHHHHHHHT-